Protein AF-A0A8G2M601-F1 (afdb_monomer_lite)

Radius of gyration: 22.19 Å; chains: 1; bounding box: 51×35×66 Å

Foldseek 3Di:
DDDDCPVVCVVCPVVRLVVLCVVVVNPNVNSVVVVVVVVVVVVVVVVVVVVVLVVLLVVVQVVCVVPPPDPDPLLPPCPHPLNDFQWDDDPNDTDGLSVVSVVQLVVQVVVPPDPDDDPVSSSVSGDSVNSVSCPPVSNVDDD

Secondary structure (DSSP, 8-state):
-----HHHHHHH-HHHHHHHHHHTTT-HHHHHHHHHHHHHHHHHHHHHHHHHHHHHHHHHHHHHHHH---SS-TTT-TTSTTTS--EEEETTEEEETTHHHHHHHHHHHHHS--SS--HHHHHHTS-HHHHHHTTSTTTT---

pLDDT: mean 92.72, std 8.37, range [46.31, 98.25]

Structure (mmCIF, N/CA/C/O backbone):
data_AF-A0A8G2M601-F1
#
_entry.id   AF-A0A8G2M601-F1
#
loop_
_atom_site.group_PDB
_atom_site.id
_atom_site.type_symbol
_atom_site.label_atom_id
_atom_site.label_alt_id
_atom_site.label_comp_id
_atom_site.label_asym_id
_atom_site.label_entity_id
_atom_site.label_seq_id
_atom_site.pdbx_PDB_ins_code
_atom_site.Cartn_x
_atom_site.Cartn_y
_atom_site.Cartn_z
_atom_site.occupancy
_atom_site.B_iso_or_equiv
_atom_site.auth_seq_id
_atom_site.auth_comp_id
_atom_site.auth_asym_id
_atom_site.auth_atom_id
_atom_site.pdbx_PDB_model_num
ATOM 1 N N . MET A 1 1 ? -19.564 -2.675 37.315 1.00 46.31 1 MET A N 1
ATOM 2 C CA . MET A 1 1 ? -18.821 -1.418 37.548 1.00 46.31 1 MET A CA 1
ATOM 3 C C . MET A 1 1 ? -18.510 -0.854 36.176 1.00 46.31 1 MET A C 1
ATOM 5 O O . MET A 1 1 ? -17.813 -1.536 35.442 1.00 46.31 1 MET A O 1
ATOM 9 N N . SER A 1 2 ? -19.085 0.294 35.805 1.00 59.34 2 SER A N 1
ATOM 10 C CA . SER A 1 2 ? -18.780 0.954 34.523 1.00 59.34 2 SER A CA 1
ATOM 11 C C . SER A 1 2 ? -17.298 1.317 34.508 1.00 59.34 2 SER A C 1
ATOM 13 O O . SER A 1 2 ? -16.829 1.968 35.444 1.00 59.34 2 SER A O 1
ATOM 15 N N . ALA A 1 3 ? -16.562 0.881 33.488 1.00 69.69 3 ALA A N 1
ATOM 16 C CA . ALA A 1 3 ? -15.175 1.293 33.294 1.00 69.69 3 ALA A CA 1
ATOM 17 C C . ALA A 1 3 ? -15.110 2.814 33.056 1.00 69.69 3 ALA A C 1
ATOM 19 O O . ALA A 1 3 ? -16.019 3.385 32.452 1.00 69.69 3 ALA A O 1
ATOM 20 N N . ASP A 1 4 ? -14.054 3.483 33.529 1.00 82.75 4 ASP A N 1
ATOM 21 C CA . ASP A 1 4 ? -13.811 4.885 33.167 1.00 82.75 4 ASP A CA 1
ATOM 22 C C . ASP A 1 4 ? -13.320 4.938 31.711 1.00 82.75 4 ASP A C 1
ATOM 24 O O . ASP A 1 4 ? -12.191 4.551 31.410 1.00 82.75 4 ASP A O 1
ATOM 28 N N . LEU A 1 5 ? -14.186 5.383 30.796 1.00 88.06 5 LEU A N 1
ATOM 29 C CA . LEU A 1 5 ? -13.921 5.439 29.353 1.00 88.06 5 LEU A CA 1
ATOM 30 C C . LEU A 1 5 ? -13.407 6.809 28.878 1.00 88.06 5 LEU A C 1
ATOM 32 O O . LEU A 1 5 ? -13.331 7.060 27.676 1.00 88.06 5 LEU A O 1
ATOM 36 N N . LYS A 1 6 ? -12.997 7.708 29.787 1.00 86.56 6 LYS A N 1
ATOM 37 C CA . LYS A 1 6 ? -12.453 9.033 29.414 1.00 86.56 6 LYS A CA 1
ATOM 38 C C . LYS A 1 6 ? -11.235 8.964 28.492 1.00 86.56 6 LYS A C 1
ATOM 40 O O . LYS A 1 6 ? -11.025 9.869 27.688 1.00 86.56 6 LYS A O 1
ATOM 45 N N . TRP A 1 7 ? -10.444 7.896 28.584 1.00 93.75 7 TRP A N 1
ATOM 46 C CA . TRP A 1 7 ? -9.268 7.689 27.738 1.00 93.75 7 TRP A CA 1
ATOM 47 C C . TRP A 1 7 ? -9.624 7.495 26.254 1.00 93.75 7 TRP A C 1
ATOM 49 O O . TRP A 1 7 ? -8.815 7.833 25.390 1.00 93.75 7 TRP A O 1
ATOM 59 N N . VAL A 1 8 ? -10.834 7.006 25.948 1.00 94.88 8 VAL A N 1
ATOM 60 C CA . VAL A 1 8 ? -11.265 6.672 24.581 1.00 94.88 8 VAL A CA 1
ATOM 61 C C . VAL A 1 8 ? -11.273 7.912 23.691 1.00 94.88 8 VAL A C 1
ATOM 63 O O . VAL A 1 8 ? -10.786 7.860 22.566 1.00 94.88 8 VAL A O 1
ATOM 66 N N . ALA A 1 9 ? -11.738 9.056 24.201 1.00 93.00 9 ALA A N 1
ATOM 67 C CA . ALA A 1 9 ? -11.744 10.314 23.452 1.00 93.00 9 ALA A CA 1
ATOM 68 C C . ALA A 1 9 ? -10.324 10.813 23.125 1.00 93.00 9 ALA A C 1
ATOM 70 O O . ALA A 1 9 ? -10.096 11.365 22.049 1.00 93.00 9 ALA A O 1
ATOM 71 N N . SER A 1 10 ? -9.364 10.594 24.028 1.00 94.25 10 SER A N 1
ATOM 72 C CA . SER A 1 10 ? -7.954 10.932 23.799 1.00 94.25 10 SER A CA 1
ATOM 73 C C . SER A 1 10 ? -7.303 9.998 22.780 1.00 94.25 10 SER A C 1
ATOM 75 O O . SER A 1 10 ? -6.492 10.445 21.975 1.00 94.25 10 SER A O 1
ATOM 77 N N . TRP A 1 11 ? -7.671 8.715 22.789 1.00 95.69 11 TRP A N 1
ATOM 78 C CA . TRP A 1 11 ? -7.147 7.724 21.851 1.00 95.69 11 TRP A CA 1
ATOM 79 C C . TRP A 1 11 ? -7.748 7.859 20.446 1.00 95.69 11 TRP A C 1
ATOM 81 O O . TRP A 1 11 ? -7.014 7.837 19.460 1.00 95.69 11 TRP A O 1
ATOM 91 N N . LEU A 1 12 ? -9.068 8.046 20.338 1.00 94.88 12 LEU A N 1
ATOM 92 C CA . LEU A 1 12 ? -9.770 8.116 19.054 1.00 94.88 12 LEU A CA 1
ATOM 93 C C . LEU A 1 12 ? -9.825 9.502 18.430 1.00 94.88 12 LEU A C 1
ATOM 95 O O . LEU A 1 12 ? -10.184 9.608 17.260 1.00 94.88 12 LEU A O 1
ATOM 99 N N . SER A 1 13 ? -9.472 10.547 19.171 1.00 95.94 13 SER A N 1
ATOM 100 C CA . SER A 1 13 ? -9.917 11.931 18.978 1.00 95.94 13 SER A CA 1
ATOM 101 C C . SER A 1 13 ? -11.387 12.164 19.376 1.00 95.94 13 SER A C 1
ATOM 103 O O . SER A 1 13 ? -12.246 11.309 19.122 1.00 95.94 13 SER A O 1
ATOM 105 N N . PRO A 1 14 ? -11.715 13.355 19.919 1.00 95.62 14 PRO A N 1
ATOM 106 C CA . PRO A 1 14 ? -13.084 13.694 20.304 1.00 95.62 14 PRO A CA 1
ATOM 107 C C . PRO A 1 14 ? -14.085 13.595 19.149 1.00 95.62 14 PRO A C 1
ATOM 109 O O . PRO A 1 14 ? -15.184 13.091 19.339 1.00 95.62 14 PRO A O 1
ATOM 112 N N . ALA A 1 15 ? -13.698 14.019 17.941 1.00 96.69 15 ALA A N 1
ATOM 113 C CA . ALA A 1 15 ? -14.591 14.024 16.783 1.00 96.69 15 ALA A CA 1
ATOM 114 C C . ALA A 1 15 ? -15.010 12.608 16.356 1.00 96.69 15 ALA A C 1
ATOM 116 O O . ALA A 1 15 ? -16.182 12.373 16.075 1.00 96.69 15 ALA A O 1
ATOM 117 N N . ARG A 1 16 ? -14.072 11.648 16.337 1.00 95.88 16 ARG A N 1
ATOM 118 C CA . ARG A 1 16 ? -14.410 10.249 16.026 1.00 95.88 16 ARG A CA 1
ATOM 119 C C . ARG A 1 16 ? -15.227 9.623 17.145 1.00 95.88 16 ARG A C 1
ATOM 121 O O . ARG A 1 16 ? -16.179 8.915 16.849 1.00 95.88 16 ARG A O 1
ATOM 128 N N . TRP A 1 17 ? -14.877 9.887 18.405 1.00 96.94 17 TRP A N 1
ATOM 129 C CA . TRP A 1 17 ? -15.613 9.343 19.544 1.00 96.94 17 TRP A CA 1
ATOM 130 C C . TRP A 1 17 ? -17.065 9.832 19.594 1.00 96.94 17 TRP A C 1
ATOM 132 O O . TRP A 1 17 ? -17.973 9.026 19.788 1.00 96.94 17 TRP A O 1
ATOM 142 N N . GLN A 1 18 ? -17.291 11.123 19.333 1.00 97.19 18 GLN A N 1
ATOM 143 C CA . GLN A 1 18 ? -18.629 11.711 19.319 1.00 97.19 18 GLN A CA 1
ATOM 144 C C . GLN A 1 18 ? -19.545 11.038 18.289 1.00 97.19 18 GLN A C 1
ATOM 146 O O . GLN A 1 18 ? -20.690 10.756 18.610 1.00 97.19 18 GLN A O 1
ATOM 151 N N . ALA A 1 19 ? -19.034 10.680 17.106 1.00 97.56 19 ALA A N 1
ATOM 152 C CA . ALA A 1 19 ? -19.831 9.984 16.093 1.00 97.56 19 ALA A CA 1
ATOM 153 C C . ALA A 1 19 ? -20.379 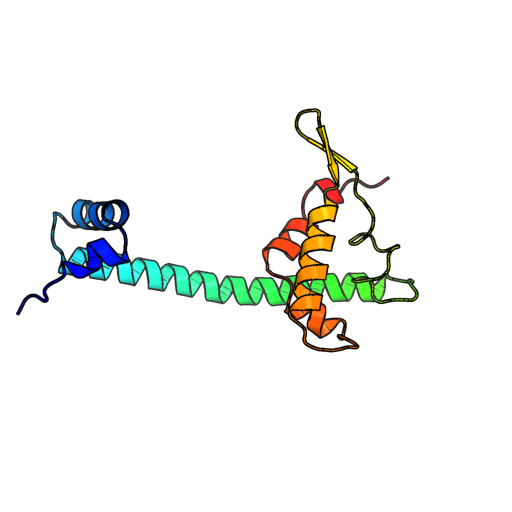8.626 16.580 1.00 97.56 19 ALA A C 1
ATOM 155 O O . ALA A 1 19 ? -21.509 8.266 16.254 1.00 97.56 19 ALA A O 1
ATOM 156 N N . TYR A 1 20 ? -19.607 7.880 17.381 1.00 97.69 20 TYR A N 1
ATOM 157 C CA . TYR A 1 20 ? -20.073 6.620 17.972 1.00 97.69 20 TYR A CA 1
ATOM 158 C C . TYR A 1 20 ? -21.048 6.854 19.129 1.00 97.69 20 TYR A C 1
ATOM 160 O O . TYR A 1 20 ? -22.043 6.136 19.225 1.00 97.69 20 TYR A O 1
ATOM 168 N N . LEU A 1 21 ? -20.796 7.869 19.967 1.00 97.44 21 LEU A N 1
ATOM 169 C CA . LEU A 1 21 ? -21.719 8.274 21.032 1.00 97.44 21 LEU A CA 1
ATOM 170 C C . LEU A 1 21 ? -23.081 8.681 20.474 1.00 97.44 21 LEU A C 1
ATOM 172 O O . LEU A 1 21 ? -24.094 8.212 20.983 1.00 97.44 21 LEU A O 1
ATOM 176 N N . ASP A 1 22 ? -23.106 9.506 19.428 1.00 98.06 22 ASP A N 1
ATOM 177 C CA . ASP A 1 22 ? -24.339 9.980 18.796 1.00 98.06 22 ASP A CA 1
ATOM 178 C C . ASP A 1 22 ? -25.163 8.810 18.245 1.00 98.06 22 ASP A C 1
ATOM 180 O O . ASP A 1 22 ? -26.377 8.773 18.417 1.00 98.06 22 ASP A O 1
ATOM 184 N N . TYR A 1 23 ? -24.507 7.814 17.637 1.00 97.88 23 TYR A N 1
ATOM 185 C CA . TYR A 1 23 ? -25.179 6.616 17.122 1.00 97.88 23 TYR A CA 1
ATOM 186 C C . TYR A 1 23 ? -25.718 5.698 18.231 1.00 97.88 23 TYR A C 1
ATOM 188 O O . TYR A 1 23 ? -26.646 4.924 18.012 1.00 97.88 23 TYR A O 1
ATOM 196 N N . CYS A 1 24 ? -25.119 5.755 19.420 1.00 97.62 24 CYS A N 1
ATOM 197 C CA . CYS A 1 24 ? -25.448 4.902 20.559 1.00 97.62 24 CYS A CA 1
ATOM 198 C C . CYS A 1 24 ? -26.186 5.658 21.678 1.00 97.62 24 CYS A C 1
ATOM 200 O O . CYS A 1 24 ? -26.157 5.201 22.822 1.00 97.62 24 CYS A O 1
ATOM 202 N N . ASP A 1 25 ? -26.805 6.808 21.389 1.00 97.12 25 ASP A N 1
ATOM 203 C CA . ASP A 1 25 ? -27.548 7.641 22.351 1.00 97.12 25 ASP A CA 1
ATOM 204 C C . ASP A 1 25 ? -26.741 7.994 23.621 1.00 97.12 25 ASP A C 1
ATOM 206 O O . ASP A 1 25 ? -27.251 8.024 24.742 1.00 97.12 25 ASP A O 1
ATOM 210 N N . GLY A 1 26 ? -25.434 8.214 23.468 1.00 94.69 26 GLY A N 1
ATOM 211 C CA . GLY A 1 26 ? -24.513 8.527 24.563 1.00 94.69 26 GLY A CA 1
ATOM 212 C C . GLY A 1 26 ? -24.105 7.327 25.430 1.00 94.69 26 GLY A C 1
ATOM 213 O O . GLY A 1 26 ? -23.339 7.497 26.384 1.00 94.69 26 GLY A O 1
ATOM 214 N N . HIS A 1 27 ? -24.555 6.106 25.117 1.00 95.62 27 HIS A N 1
ATOM 215 C CA . HIS A 1 27 ? -24.149 4.898 25.836 1.00 95.62 27 HIS A CA 1
ATOM 216 C C . HIS A 1 27 ? -22.690 4.536 25.536 1.00 95.62 27 HIS A C 1
ATOM 218 O O . HIS A 1 27 ? -22.381 3.897 24.529 1.00 95.62 27 HIS A O 1
ATOM 224 N N . GLN A 1 28 ? -21.787 4.907 26.447 1.00 94.62 28 GLN A N 1
ATOM 225 C CA . GLN A 1 28 ? -20.340 4.778 26.252 1.00 94.62 28 GLN A CA 1
ATOM 226 C C . GLN A 1 28 ? -19.881 3.337 25.970 1.00 94.62 28 GLN A C 1
ATOM 228 O O . GLN A 1 28 ? -19.136 3.117 25.023 1.00 94.62 28 GLN A O 1
ATOM 233 N N . GLU A 1 29 ? -20.356 2.341 26.726 1.00 94.88 29 GLU A N 1
ATOM 234 C CA . GLU A 1 29 ? -19.959 0.936 26.513 1.00 94.88 29 GLU A CA 1
ATOM 235 C C . GLU A 1 29 ? -20.403 0.411 25.138 1.00 94.88 29 GLU A C 1
ATOM 237 O O . GLU A 1 29 ? -19.623 -0.228 24.437 1.00 94.88 29 GLU A O 1
ATOM 242 N N . ARG A 1 30 ? -21.626 0.748 24.700 1.00 96.56 30 ARG A N 1
ATOM 243 C CA . ARG A 1 30 ? -22.122 0.388 23.358 1.00 96.56 30 ARG A CA 1
ATOM 244 C C . ARG A 1 30 ? -21.345 1.095 22.252 1.00 96.56 30 ARG A C 1
ATOM 246 O O . ARG A 1 30 ? -21.063 0.491 21.226 1.00 96.56 30 ARG A O 1
ATOM 253 N N . SER A 1 31 ? -20.978 2.351 22.484 1.00 96.88 31 SER A N 1
ATOM 254 C CA . SER A 1 31 ? -20.203 3.156 21.537 1.00 96.88 31 SER A CA 1
ATOM 255 C C . SER A 1 31 ? -18.808 2.568 21.323 1.00 96.88 31 SER A C 1
ATOM 257 O O . SER A 1 31 ? -18.344 2.481 20.188 1.00 96.88 31 SER A O 1
ATOM 259 N N . LEU A 1 32 ? -18.152 2.123 22.402 1.00 96.44 32 LEU A N 1
ATOM 260 C CA . LEU A 1 32 ? -16.861 1.442 22.315 1.00 96.44 32 LEU A CA 1
ATOM 261 C C . LEU A 1 32 ? -16.998 0.090 21.605 1.00 96.44 32 LEU A C 1
ATOM 263 O O . LEU A 1 32 ? -16.233 -0.176 20.684 1.00 96.44 32 LEU A O 1
ATOM 267 N N . ALA A 1 33 ? -18.008 -0.710 21.958 1.00 97.00 33 ALA A N 1
ATOM 268 C CA . ALA A 1 33 ? -18.265 -1.990 21.298 1.00 97.00 33 ALA A CA 1
ATOM 269 C C . ALA A 1 33 ? -18.537 -1.829 19.789 1.00 97.00 33 ALA A C 1
ATOM 271 O O . ALA A 1 33 ? -18.068 -2.630 18.986 1.00 97.00 33 ALA A O 1
ATOM 272 N N . LEU A 1 34 ? -19.253 -0.776 19.379 1.00 97.88 34 LEU A N 1
ATOM 273 C CA . LEU A 1 34 ? -19.483 -0.470 17.965 1.00 97.88 34 LEU A CA 1
ATOM 274 C C . LEU A 1 34 ? -18.190 -0.066 17.245 1.00 97.88 34 LEU A C 1
ATOM 276 O O . LEU A 1 34 ? -17.973 -0.455 16.097 1.00 97.88 34 LEU A O 1
ATOM 280 N N . TYR A 1 35 ? -17.327 0.706 17.907 1.00 97.31 35 TYR A N 1
ATOM 281 C CA . TYR A 1 35 ? -16.017 1.044 17.361 1.00 97.31 35 TYR A CA 1
ATOM 282 C C . TYR A 1 35 ? -15.134 -0.201 17.180 1.00 97.31 35 TYR A C 1
ATOM 284 O O . TYR A 1 35 ? -14.533 -0.362 16.118 1.00 97.31 35 TYR A O 1
ATOM 292 N N . GLU A 1 36 ? -15.082 -1.083 18.181 1.00 97.38 36 GLU A N 1
ATOM 293 C CA . GLU A 1 36 ? -14.345 -2.351 18.109 1.00 97.38 36 GLU A CA 1
ATOM 294 C C . GLU A 1 36 ? -14.891 -3.244 16.994 1.00 97.38 36 GLU A C 1
ATOM 296 O O . GLU A 1 36 ? -14.127 -3.705 16.152 1.00 97.38 36 GLU A O 1
ATOM 301 N N . TRP A 1 37 ? -16.214 -3.371 16.880 1.00 98.12 37 TRP A N 1
ATOM 302 C CA . TRP A 1 37 ? -16.838 -4.099 15.776 1.00 98.12 37 TRP A CA 1
ATOM 303 C C . TRP A 1 37 ? -16.466 -3.521 14.398 1.00 98.12 37 TRP A C 1
ATOM 305 O O . TRP A 1 37 ? -16.198 -4.263 13.452 1.00 98.12 37 TRP A O 1
ATOM 315 N N . ASN A 1 38 ? -16.402 -2.192 14.268 1.00 97.31 38 ASN A N 1
ATOM 316 C CA . ASN A 1 38 ? -15.954 -1.554 13.030 1.00 97.31 38 ASN A CA 1
ATOM 317 C C . ASN A 1 38 ? -14.469 -1.845 12.730 1.00 97.31 38 ASN A C 1
ATOM 319 O O . ASN A 1 38 ? -14.100 -1.984 11.563 1.00 97.31 38 ASN A O 1
ATOM 323 N N . LEU A 1 39 ? -13.614 -1.950 13.755 1.00 96.69 39 LEU A N 1
ATOM 324 C CA . LEU A 1 39 ? -12.232 -2.403 13.576 1.00 96.69 39 LEU A CA 1
ATOM 325 C C . LEU A 1 39 ? -12.162 -3.866 13.139 1.00 96.69 39 LEU A C 1
ATOM 327 O O . LEU A 1 39 ? -11.383 -4.168 12.239 1.00 96.69 39 LEU A O 1
ATOM 331 N N . ASP A 1 40 ? -12.977 -4.745 13.719 1.00 98.25 40 ASP A N 1
ATOM 332 C CA . ASP A 1 40 ? -13.024 -6.161 13.346 1.00 98.25 40 ASP A CA 1
ATOM 333 C C . ASP A 1 40 ? -13.428 -6.331 11.879 1.00 98.25 40 ASP A C 1
ATOM 335 O O . ASP A 1 40 ? -12.779 -7.062 11.127 1.00 98.25 40 ASP A O 1
ATOM 339 N N . LEU A 1 41 ? -14.448 -5.589 11.433 1.00 97.75 41 LEU A N 1
ATOM 340 C CA . LEU A 1 41 ? -14.854 -5.563 10.029 1.00 97.75 41 LEU A CA 1
ATOM 341 C C . LEU A 1 41 ? -13.722 -5.057 9.124 1.00 97.75 41 LEU A C 1
ATOM 343 O O . LEU A 1 41 ? -13.433 -5.667 8.093 1.00 97.75 41 LEU A O 1
ATOM 347 N N . ALA A 1 42 ? -13.061 -3.959 9.503 1.00 97.25 42 ALA A N 1
ATOM 348 C CA . ALA A 1 42 ? -11.925 -3.437 8.749 1.00 97.25 42 ALA A CA 1
ATOM 349 C C . ALA A 1 42 ? -10.768 -4.450 8.686 1.00 97.25 42 ALA A C 1
ATOM 351 O O . ALA A 1 42 ? -10.155 -4.615 7.632 1.00 97.25 42 ALA A O 1
ATOM 352 N N . GLY A 1 43 ? -10.501 -5.162 9.784 1.00 98.12 43 GLY A N 1
ATOM 353 C CA . GLY A 1 43 ? -9.502 -6.224 9.865 1.00 98.12 43 GLY A CA 1
ATOM 354 C C . GLY A 1 43 ? -9.821 -7.401 8.943 1.00 98.12 43 GLY A C 1
ATOM 355 O O . GLY A 1 43 ? -8.946 -7.843 8.200 1.00 98.12 43 GLY A O 1
ATOM 356 N N . ALA A 1 44 ? -11.077 -7.855 8.922 1.00 97.81 44 ALA A N 1
ATOM 357 C CA . ALA A 1 44 ? -11.531 -8.918 8.026 1.00 97.81 44 ALA A CA 1
ATOM 358 C C . ALA A 1 44 ? -11.362 -8.536 6.545 1.00 97.81 44 ALA A C 1
ATOM 360 O O . ALA A 1 44 ? -10.884 -9.336 5.748 1.00 97.81 44 ALA A O 1
ATOM 361 N N . VAL A 1 45 ? -11.670 -7.290 6.174 1.00 96.94 45 VAL A N 1
ATOM 362 C CA . VAL A 1 45 ? -11.450 -6.813 4.799 1.00 96.94 45 VAL A CA 1
ATOM 363 C C . VAL A 1 45 ? -9.957 -6.727 4.467 1.00 96.94 45 VAL A C 1
ATOM 365 O O . VAL A 1 45 ? -9.544 -7.136 3.383 1.00 96.94 45 VAL A O 1
ATOM 368 N N . LEU A 1 46 ? -9.127 -6.216 5.384 1.00 96.44 46 LEU A N 1
ATOM 369 C CA . LEU A 1 46 ? -7.678 -6.111 5.169 1.00 96.44 46 LEU A CA 1
ATOM 370 C C . LEU A 1 46 ? 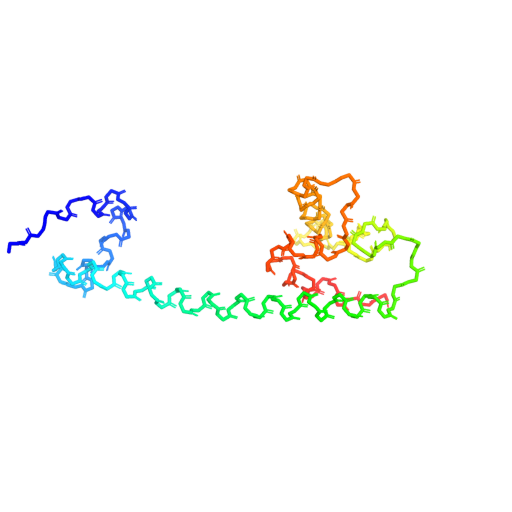-7.008 -7.478 4.989 1.00 96.44 46 LEU A C 1
ATOM 372 O O . LEU A 1 46 ? -6.059 -7.581 4.211 1.00 96.44 46 LEU A O 1
ATOM 376 N N . HIS A 1 47 ? -7.516 -8.518 5.654 1.00 97.38 47 HIS A N 1
ATOM 377 C CA . HIS A 1 47 ? -7.072 -9.895 5.454 1.00 97.38 47 HIS A CA 1
ATOM 378 C C . HIS A 1 47 ? -7.208 -10.326 3.984 1.00 97.38 47 HIS A C 1
ATOM 380 O O . HIS A 1 47 ? -6.241 -10.776 3.368 1.00 97.38 47 HIS A O 1
ATOM 386 N N . ASP A 1 48 ? -8.379 -10.121 3.385 1.00 96.81 48 ASP A N 1
ATOM 387 C CA . ASP A 1 48 ? -8.620 -10.528 1.999 1.00 96.81 48 ASP A CA 1
ATOM 388 C C . ASP A 1 48 ? -7.876 -9.633 0.999 1.00 96.81 48 ASP A C 1
ATOM 390 O O . ASP A 1 48 ? -7.339 -10.119 -0.001 1.00 96.81 48 ASP A O 1
ATOM 394 N N . VAL A 1 49 ? -7.758 -8.333 1.292 1.00 95.25 49 VAL A N 1
ATOM 395 C CA . VAL A 1 49 ? -6.938 -7.405 0.496 1.00 95.25 49 VAL A CA 1
ATOM 396 C C . VAL A 1 49 ? -5.476 -7.857 0.453 1.00 95.25 49 VAL A C 1
ATOM 398 O O . VAL A 1 49 ? -4.867 -7.804 -0.616 1.00 95.25 49 VAL A O 1
ATOM 401 N N . ALA A 1 50 ? -4.923 -8.367 1.559 1.00 95.56 50 ALA A N 1
ATOM 402 C CA . ALA A 1 50 ? -3.557 -8.887 1.585 1.00 95.56 50 ALA A CA 1
ATOM 403 C C . ALA A 1 50 ? -3.373 -10.085 0.631 1.00 95.56 50 ALA A C 1
ATOM 405 O O . ALA A 1 50 ? -2.361 -10.176 -0.066 1.00 95.56 50 ALA A O 1
ATOM 406 N N . HIS A 1 51 ? -4.363 -10.978 0.526 1.00 97.00 51 HIS A N 1
ATOM 407 C CA . HIS A 1 51 ? -4.326 -12.073 -0.449 1.00 97.00 51 HIS A CA 1
ATOM 408 C C . HIS A 1 51 ? -4.386 -11.573 -1.896 1.00 97.00 51 HIS A C 1
ATOM 410 O O . HIS A 1 51 ? -3.617 -12.038 -2.742 1.00 97.00 51 HIS A O 1
ATOM 416 N N . VAL A 1 52 ? -5.261 -10.604 -2.180 1.00 96.06 52 VAL A N 1
ATOM 417 C CA . VAL A 1 52 ? -5.366 -9.983 -3.509 1.00 96.06 52 VAL A CA 1
ATOM 418 C C . VAL A 1 52 ? -4.054 -9.301 -3.901 1.00 96.06 52 VAL A C 1
ATOM 420 O O . VAL A 1 52 ? -3.602 -9.453 -5.035 1.00 96.06 52 VAL A O 1
ATOM 423 N N . GLU A 1 53 ? -3.399 -8.605 -2.971 1.00 96.56 53 GLU A N 1
ATOM 424 C CA . GLU A 1 53 ? -2.090 -7.986 -3.198 1.00 96.56 53 GLU A CA 1
ATOM 425 C C . GLU A 1 53 ? -1.033 -9.015 -3.622 1.00 96.56 53 GLU A C 1
ATOM 427 O O . GLU A 1 53 ? -0.337 -8.813 -4.623 1.00 96.56 53 GLU A O 1
ATOM 432 N N . VAL A 1 54 ? -0.946 -10.147 -2.914 1.00 96.56 54 VAL A N 1
ATOM 433 C CA . VAL A 1 54 ? -0.016 -11.236 -3.253 1.00 96.56 54 VAL A CA 1
ATOM 434 C C . VAL A 1 54 ? -0.333 -11.842 -4.624 1.00 96.56 54 VAL A C 1
ATOM 436 O O . VAL A 1 54 ? 0.584 -12.147 -5.389 1.00 96.56 54 VAL A O 1
ATOM 439 N N . ALA A 1 55 ? -1.610 -12.003 -4.966 1.00 96.75 55 ALA A N 1
ATOM 440 C CA . ALA A 1 55 ? -2.007 -12.524 -6.270 1.00 96.75 55 ALA A CA 1
ATOM 441 C C . ALA A 1 55 ? -1.610 -11.567 -7.407 1.00 96.75 55 ALA A C 1
ATOM 443 O O . ALA A 1 55 ? -0.976 -11.989 -8.376 1.00 96.75 55 ALA A O 1
ATOM 444 N N . ILE A 1 56 ? -1.921 -10.273 -7.271 1.00 95.75 56 ILE A N 1
ATOM 445 C CA . ILE A 1 56 ? -1.650 -9.266 -8.305 1.00 95.75 56 ILE A CA 1
ATOM 446 C C . ILE A 1 56 ? -0.145 -9.075 -8.512 1.00 95.75 56 ILE A C 1
ATOM 448 O O . ILE A 1 56 ? 0.309 -9.084 -9.658 1.00 95.75 56 ILE A O 1
ATOM 452 N N . ARG A 1 57 ? 0.652 -8.949 -7.440 1.00 96.12 57 ARG A N 1
ATOM 453 C CA . ARG A 1 57 ? 2.110 -8.774 -7.581 1.00 96.12 57 ARG A CA 1
ATOM 454 C C . ARG A 1 57 ? 2.757 -9.951 -8.316 1.00 96.12 57 ARG A C 1
ATOM 456 O O . ARG A 1 57 ? 3.621 -9.750 -9.167 1.00 96.12 57 ARG A O 1
ATOM 463 N N . ASN A 1 58 ? 2.297 -11.172 -8.035 1.00 96.00 58 ASN A N 1
ATOM 464 C CA . ASN A 1 58 ? 2.806 -12.379 -8.679 1.00 96.00 58 ASN A CA 1
ATOM 465 C C . ASN A 1 58 ? 2.364 -12.459 -10.144 1.00 96.00 58 ASN A C 1
ATOM 467 O O . ASN A 1 58 ? 3.176 -12.816 -10.993 1.00 96.00 58 ASN A O 1
ATOM 471 N N . ALA A 1 59 ? 1.121 -12.080 -10.454 1.00 96.12 59 ALA A N 1
ATOM 472 C CA . ALA A 1 59 ? 0.630 -12.021 -11.829 1.00 96.12 59 ALA A CA 1
ATOM 473 C C . ALA A 1 59 ? 1.441 -11.027 -12.678 1.00 96.12 59 ALA A C 1
ATOM 475 O O . ALA A 1 59 ? 1.903 -11.380 -13.762 1.00 96.12 59 ALA A O 1
ATOM 476 N N . PHE A 1 60 ? 1.696 -9.818 -12.162 1.00 95.31 60 PHE A N 1
ATOM 477 C CA . PHE A 1 60 ? 2.571 -8.854 -12.834 1.00 95.31 60 PHE A CA 1
ATOM 478 C C . PHE A 1 60 ? 3.974 -9.415 -13.040 1.00 95.31 60 PHE A C 1
ATOM 480 O O . PHE A 1 60 ? 4.490 -9.366 -14.155 1.00 95.31 60 PHE A O 1
ATOM 487 N N . ASN A 1 61 ? 4.583 -9.975 -11.991 1.00 96.25 61 ASN A N 1
ATOM 488 C CA . ASN A 1 61 ? 5.934 -10.514 -12.093 1.00 96.25 61 ASN A CA 1
ATOM 489 C C . ASN A 1 61 ? 6.039 -11.618 -13.152 1.00 96.25 61 ASN A C 1
ATOM 491 O O . ASN A 1 61 ? 6.977 -11.611 -13.941 1.00 96.25 61 ASN A O 1
ATOM 495 N N . GLN A 1 62 ? 5.063 -12.529 -13.217 1.00 96.38 62 GLN A N 1
ATOM 496 C CA . GLN A 1 62 ? 5.028 -13.583 -14.233 1.00 96.38 62 GLN A CA 1
ATOM 497 C C . GLN A 1 62 ? 4.989 -13.010 -15.652 1.00 96.38 62 GLN A C 1
ATOM 499 O O . GLN A 1 62 ? 5.758 -13.445 -16.507 1.00 96.38 62 GLN A O 1
ATOM 504 N N . VAL A 1 63 ? 4.136 -12.010 -15.901 1.00 95.50 63 VAL A N 1
ATOM 505 C CA . VAL A 1 63 ? 4.033 -11.373 -17.221 1.00 95.50 63 VAL A CA 1
ATOM 506 C C . VAL A 1 63 ? 5.327 -10.652 -17.586 1.00 95.50 63 VAL A C 1
ATOM 508 O O . VAL A 1 63 ? 5.803 -10.816 -18.709 1.00 95.50 63 VAL A O 1
ATOM 511 N N . PHE A 1 64 ? 5.923 -9.900 -16.656 1.00 95.50 64 PHE A N 1
ATOM 512 C CA . PHE A 1 64 ? 7.195 -9.226 -16.906 1.00 95.50 64 PHE A CA 1
ATOM 513 C C . PHE A 1 64 ? 8.322 -10.227 -17.153 1.00 95.50 64 PHE A C 1
ATOM 515 O O . PHE A 1 64 ? 9.018 -10.086 -18.145 1.00 95.50 64 PHE A O 1
ATOM 522 N N . ILE A 1 65 ? 8.478 -11.269 -16.334 1.00 94.81 65 ILE A N 1
ATOM 523 C CA . ILE A 1 65 ? 9.507 -12.300 -16.554 1.00 94.81 65 ILE A CA 1
ATOM 524 C C . ILE A 1 65 ? 9.343 -12.967 -17.926 1.00 94.81 65 ILE A C 1
ATOM 526 O O . ILE A 1 65 ? 10.338 -13.231 -18.591 1.00 94.81 65 ILE A O 1
ATOM 530 N N . ALA A 1 66 ? 8.107 -13.216 -18.366 1.00 96.19 66 ALA A N 1
ATOM 531 C CA . ALA A 1 66 ? 7.845 -13.867 -19.646 1.00 96.19 66 ALA A CA 1
ATOM 532 C C . ALA A 1 66 ? 8.169 -12.998 -20.877 1.00 96.19 66 ALA A C 1
ATOM 534 O O . ALA A 1 66 ? 8.412 -13.554 -21.944 1.00 96.19 66 ALA A O 1
ATOM 535 N N . HIS A 1 67 ? 8.159 -11.666 -20.751 1.00 94.75 67 HIS A N 1
ATOM 536 C CA . HIS A 1 67 ? 8.296 -10.743 -21.892 1.00 94.75 67 HIS A CA 1
ATOM 537 C C . HIS A 1 67 ? 9.472 -9.762 -21.770 1.00 94.75 67 HIS A C 1
ATOM 539 O O . HIS A 1 67 ? 9.712 -8.975 -22.682 1.00 94.75 67 HIS A O 1
ATOM 545 N N . TRP A 1 68 ? 10.178 -9.747 -20.640 1.00 94.88 68 TRP A N 1
ATOM 546 C CA . TRP A 1 68 ? 11.290 -8.837 -20.404 1.00 94.88 68 TRP A CA 1
ATOM 547 C C . TRP A 1 68 ? 12.597 -9.431 -20.921 1.00 94.88 68 TRP A C 1
ATOM 549 O O . TRP A 1 68 ? 13.071 -10.445 -20.420 1.00 94.88 68 TRP A O 1
ATOM 559 N N . GLU A 1 69 ? 13.207 -8.748 -21.886 1.00 92.94 69 GLU A N 1
ATOM 560 C CA . GLU A 1 69 ? 14.469 -9.160 -22.520 1.00 92.94 69 GLU A CA 1
ATOM 561 C C . GLU A 1 69 ? 15.670 -8.313 -22.056 1.00 92.94 69 GLU A C 1
ATOM 563 O O . GLU A 1 69 ? 16.764 -8.399 -22.615 1.00 92.94 69 GLU A O 1
ATOM 568 N N . GLY A 1 70 ? 15.476 -7.460 -21.044 1.00 88.69 70 GLY A N 1
ATOM 569 C CA . GLY A 1 70 ? 16.530 -6.599 -20.515 1.00 88.69 70 GLY A CA 1
ATOM 570 C C . GLY A 1 70 ? 17.631 -7.371 -19.788 1.00 88.69 70 GLY A C 1
ATOM 571 O O . GLY A 1 70 ? 17.450 -8.489 -19.308 1.00 88.69 70 GLY A O 1
ATOM 572 N N . THR A 1 71 ? 18.799 -6.738 -19.680 1.00 85.12 71 THR A N 1
ATOM 573 C CA . THR A 1 71 ? 19.986 -7.349 -19.051 1.00 85.12 71 THR A CA 1
ATOM 574 C C . THR A 1 71 ? 19.908 -7.395 -17.530 1.00 85.12 71 THR A C 1
ATOM 576 O O . THR A 1 71 ? 20.558 -8.228 -16.898 1.00 85.12 71 THR A O 1
ATOM 579 N N . GLN A 1 72 ? 19.123 -6.497 -16.934 1.00 90.88 72 GLN A N 1
ATOM 580 C CA . GLN A 1 72 ? 18.834 -6.487 -15.509 1.00 90.88 72 GLN A CA 1
ATOM 581 C C . GLN A 1 72 ? 17.371 -6.857 -15.270 1.00 90.88 72 GLN A C 1
ATOM 583 O O . GLN A 1 72 ? 16.546 -6.883 -16.184 1.00 90.88 72 GLN A O 1
ATOM 588 N N . SER A 1 73 ? 17.038 -7.116 -14.006 1.00 92.19 73 SER A N 1
ATOM 589 C CA . SER A 1 73 ? 15.647 -7.287 -13.597 1.00 92.19 73 SER A CA 1
ATOM 590 C C . SER A 1 73 ? 14.791 -6.104 -14.055 1.00 92.19 73 SER A C 1
ATOM 592 O O . SER A 1 73 ? 15.184 -4.946 -13.886 1.00 92.19 73 SER A O 1
ATOM 594 N N . TRP A 1 74 ? 13.586 -6.396 -14.550 1.00 95.19 74 TRP A N 1
ATOM 595 C CA . TRP A 1 74 ? 12.608 -5.404 -15.000 1.00 95.19 74 TRP A CA 1
ATOM 596 C C . TRP A 1 74 ? 12.264 -4.357 -13.927 1.00 95.19 74 TRP A C 1
ATOM 598 O O . TRP A 1 74 ? 11.772 -3.284 -14.254 1.00 95.19 74 TRP A O 1
ATOM 608 N N . MET A 1 75 ? 12.537 -4.623 -12.647 1.00 94.19 75 MET A N 1
ATOM 609 C CA . MET A 1 75 ? 12.340 -3.649 -11.571 1.00 94.19 75 MET A CA 1
ATOM 610 C C . MET A 1 75 ? 13.393 -2.545 -11.533 1.00 94.19 75 MET A C 1
ATOM 612 O O . MET A 1 75 ? 13.098 -1.465 -11.038 1.00 94.19 75 MET A O 1
ATOM 616 N N . VAL A 1 76 ? 14.620 -2.790 -11.992 1.00 90.94 76 VAL A N 1
ATOM 617 C CA . VAL A 1 76 ? 15.753 -1.858 -11.814 1.00 90.94 76 VAL A CA 1
ATOM 618 C C . VAL A 1 76 ? 16.434 -1.477 -13.120 1.00 90.94 76 VAL A C 1
ATOM 620 O O . VAL A 1 76 ? 17.165 -0.490 -13.149 1.00 90.94 76 VAL A O 1
ATOM 623 N N . ASP A 1 77 ? 16.174 -2.216 -14.198 1.00 93.56 77 ASP A N 1
ATOM 624 C CA . ASP A 1 77 ? 16.684 -1.877 -15.518 1.00 93.56 77 ASP A CA 1
ATOM 625 C C . ASP A 1 77 ? 16.123 -0.521 -15.964 1.00 93.56 77 ASP A C 1
ATOM 627 O O . ASP A 1 77 ? 14.906 -0.319 -16.014 1.00 93.56 77 ASP A O 1
ATOM 631 N N . ALA A 1 78 ? 17.008 0.414 -16.309 1.00 92.31 78 ALA A N 1
ATOM 632 C CA . ALA A 1 78 ? 16.622 1.761 -16.707 1.00 92.31 78 ALA A CA 1
ATOM 633 C C . ALA A 1 78 ? 15.694 1.770 -17.929 1.00 92.31 78 ALA A C 1
ATOM 635 O O . ALA A 1 78 ? 14.890 2.688 -18.061 1.00 92.31 78 ALA A O 1
ATOM 636 N N . SER A 1 79 ? 15.780 0.769 -18.810 1.00 92.75 79 SER A N 1
ATOM 637 C CA . SER A 1 79 ? 14.928 0.644 -20.000 1.00 92.75 79 SER A CA 1
ATOM 638 C C . SER A 1 79 ? 13.523 0.111 -19.699 1.00 92.75 79 SER A C 1
ATOM 640 O O . SER A 1 79 ? 12.649 0.157 -20.565 1.00 92.75 79 SER A O 1
ATOM 642 N N . SER A 1 80 ? 13.274 -0.359 -18.475 1.00 94.00 80 SER A N 1
ATOM 643 C CA . SER A 1 80 ? 11.997 -0.956 -18.094 1.00 94.00 80 SER A CA 1
ATOM 644 C C . SER A 1 80 ? 10.832 0.031 -18.139 1.00 94.00 80 SER A C 1
ATOM 646 O O . SER A 1 80 ? 10.985 1.166 -17.678 1.00 94.00 80 SER A O 1
ATOM 648 N N . PRO A 1 81 ? 9.628 -0.392 -18.576 1.00 91.94 81 PRO A N 1
ATOM 649 C CA . PRO A 1 81 ? 8.421 0.426 -18.536 1.00 91.94 81 PRO A CA 1
ATOM 650 C C . PRO A 1 81 ? 8.077 0.986 -17.154 1.00 91.94 81 PRO A C 1
ATOM 652 O O . PRO A 1 81 ? 7.368 1.985 -17.083 1.00 91.94 81 PRO A O 1
ATOM 655 N N . VAL A 1 82 ? 8.550 0.377 -16.058 1.00 93.75 82 VAL A N 1
ATOM 656 C CA . VAL A 1 82 ? 8.323 0.910 -14.700 1.00 93.75 82 VAL A CA 1
ATOM 657 C C . VAL A 1 82 ? 9.362 1.939 -14.264 1.00 93.75 82 VAL A C 1
ATOM 659 O O . VAL A 1 82 ? 9.085 2.737 -13.369 1.00 93.75 82 VAL A O 1
ATOM 662 N N . GLN A 1 83 ? 10.529 1.949 -14.911 1.00 94.88 83 GLN A N 1
ATOM 663 C CA . GLN A 1 83 ? 11.623 2.887 -14.662 1.00 94.88 83 GLN A CA 1
ATOM 664 C C . GLN A 1 83 ? 11.578 4.074 -15.629 1.00 94.88 83 GLN A C 1
ATOM 666 O O . GLN A 1 83 ? 11.785 5.217 -15.221 1.00 94.88 83 GLN A O 1
ATOM 671 N N . GLN A 1 84 ? 11.241 3.846 -16.896 1.00 94.62 84 GLN A N 1
ATOM 672 C CA . GLN A 1 84 ? 11.193 4.885 -17.918 1.00 94.62 84 GLN A CA 1
ATOM 673 C C . GLN A 1 84 ? 10.205 6.007 -17.552 1.00 94.62 84 GLN A C 1
ATOM 675 O O . GLN A 1 84 ? 9.089 5.728 -17.100 1.00 94.62 84 GLN A O 1
ATOM 680 N N . PRO A 1 85 ? 10.584 7.286 -17.730 1.00 95.00 85 PRO A N 1
ATOM 681 C CA . PRO A 1 85 ? 9.670 8.409 -17.574 1.00 95.00 85 PRO A CA 1
ATOM 682 C C . PRO A 1 85 ? 8.418 8.264 -18.439 1.00 95.00 85 PRO A C 1
ATOM 684 O O . PRO A 1 85 ? 8.507 8.087 -19.652 1.00 95.00 85 PRO A O 1
ATOM 687 N N . LEU A 1 86 ? 7.242 8.415 -17.828 1.00 93.38 86 LEU A N 1
ATOM 688 C CA . LEU A 1 86 ? 5.963 8.368 -18.533 1.00 93.38 86 LEU A CA 1
ATOM 689 C C . LEU A 1 86 ? 5.265 9.717 -18.435 1.00 93.38 86 LEU A C 1
ATOM 691 O O . LEU A 1 86 ? 4.484 9.978 -17.520 1.00 93.38 86 LEU A O 1
ATOM 695 N N . GLN A 1 87 ? 5.552 10.586 -19.401 1.00 94.38 87 GLN A N 1
ATOM 696 C CA . GLN A 1 87 ? 4.999 11.934 -19.424 1.00 94.38 87 GLN A CA 1
ATOM 697 C C . GLN A 1 87 ? 3.514 11.913 -19.810 1.00 94.38 87 GLN A C 1
ATOM 699 O O . GLN A 1 87 ? 3.117 11.358 -20.841 1.00 94.38 87 GLN A O 1
ATOM 704 N N . ARG A 1 88 ? 2.673 12.537 -18.983 1.00 91.12 88 ARG A N 1
ATOM 705 C CA . ARG A 1 88 ? 1.232 12.714 -19.215 1.00 91.12 88 ARG A CA 1
ATOM 706 C C . ARG A 1 88 ? 0.811 14.130 -18.851 1.00 91.12 88 ARG A C 1
ATOM 708 O O . ARG A 1 88 ? 1.370 14.745 -17.950 1.00 91.12 88 ARG A O 1
ATOM 715 N N . ARG A 1 89 ? -0.205 14.654 -19.540 1.00 90.75 89 ARG A N 1
ATOM 716 C CA . ARG A 1 89 ? -0.820 15.935 -19.175 1.00 90.75 89 ARG A CA 1
ATOM 717 C C . ARG A 1 89 ? -1.938 15.709 -18.167 1.00 90.75 89 ARG A C 1
ATOM 719 O O . ARG A 1 89 ? -2.891 14.991 -18.454 1.00 90.75 89 ARG A O 1
ATOM 726 N N . ARG A 1 90 ? -1.860 16.377 -17.020 1.00 84.81 90 ARG A N 1
ATOM 727 C CA . ARG A 1 90 ? -2.914 16.400 -16.002 1.00 84.81 90 ARG A CA 1
ATOM 728 C C . ARG A 1 90 ? -3.184 17.846 -15.614 1.00 84.81 90 ARG A C 1
ATOM 730 O O . ARG A 1 90 ? -2.281 18.539 -15.166 1.00 84.81 90 ARG A O 1
ATOM 737 N N . ARG A 1 91 ? -4.426 18.311 -15.807 1.00 88.19 91 ARG A N 1
ATOM 738 C CA . ARG A 1 91 ? -4.844 19.697 -15.496 1.00 88.19 91 ARG A CA 1
ATOM 739 C C . ARG A 1 91 ? -3.898 20.765 -16.084 1.00 88.19 91 ARG A C 1
ATOM 741 O O . ARG A 1 91 ? -3.558 21.734 -15.420 1.00 88.19 91 ARG A O 1
ATOM 748 N N . GLY A 1 92 ? -3.440 20.558 -17.320 1.00 89.81 92 GLY A N 1
ATOM 749 C CA . GLY A 1 92 ? -2.545 21.487 -18.023 1.00 89.81 92 GLY A CA 1
ATOM 750 C C . GLY A 1 92 ? -1.054 21.370 -17.678 1.00 89.81 92 GLY A C 1
ATOM 751 O O . GLY A 1 92 ? -0.245 21.981 -18.366 1.00 89.81 92 GLY A O 1
ATOM 752 N N . GLN A 1 93 ? -0.670 20.560 -16.688 1.00 91.50 93 GLN A N 1
ATOM 753 C CA . GLN A 1 93 ? 0.732 20.329 -16.325 1.00 91.50 93 GLN A CA 1
ATOM 754 C C . GLN A 1 93 ? 1.241 18.998 -16.879 1.00 91.50 93 GLN A C 1
ATOM 756 O O . GLN A 1 93 ? 0.496 18.015 -16.928 1.00 91.50 93 GLN A O 1
ATOM 761 N N . LEU A 1 94 ? 2.507 18.972 -17.300 1.00 93.25 94 LEU A N 1
ATOM 762 C CA . LEU A 1 94 ? 3.197 17.743 -17.680 1.00 93.25 94 LEU A CA 1
ATOM 763 C C . LEU A 1 94 ? 3.729 17.069 -16.413 1.00 93.25 94 LEU A C 1
ATOM 765 O O . LEU A 1 94 ? 4.441 17.698 -15.634 1.00 93.25 94 LEU A O 1
ATOM 769 N N . ILE A 1 95 ? 3.348 15.815 -16.203 1.00 94.25 95 ILE A N 1
ATOM 770 C CA . ILE A 1 95 ? 3.762 15.017 -15.053 1.00 94.25 95 ILE A CA 1
ATOM 771 C C . ILE A 1 95 ? 4.370 13.703 -15.526 1.00 94.25 95 ILE A C 1
ATOM 773 O O . ILE A 1 95 ? 3.868 13.083 -16.463 1.00 94.25 95 ILE A O 1
ATOM 777 N N . ASP A 1 96 ? 5.410 13.256 -14.832 1.00 94.81 96 ASP A N 1
ATOM 778 C CA . ASP A 1 96 ? 5.933 11.906 -14.983 1.00 94.81 96 ASP A CA 1
ATOM 779 C C . ASP A 1 96 ? 5.180 10.957 -14.053 1.00 94.81 96 ASP A C 1
ATOM 781 O O . ASP A 1 96 ? 5.359 10.972 -12.834 1.00 94.81 96 ASP A O 1
ATOM 785 N N . VAL A 1 97 ? 4.324 10.122 -14.629 1.00 93.75 97 VAL A N 1
ATOM 786 C CA . VAL A 1 97 ? 3.496 9.176 -13.874 1.00 93.75 97 VAL A CA 1
ATOM 787 C C . VAL A 1 97 ? 4.342 8.072 -13.231 1.00 93.75 97 VAL A C 1
ATOM 789 O O . VAL A 1 97 ? 4.002 7.586 -12.151 1.00 93.75 97 VAL A O 1
ATOM 792 N N . ASN A 1 98 ? 5.472 7.715 -13.841 1.00 95.31 98 ASN A N 1
ATOM 793 C CA . ASN A 1 98 ? 6.368 6.678 -13.335 1.00 95.31 98 ASN A CA 1
ATOM 794 C C . ASN A 1 98 ? 7.362 7.195 -12.292 1.00 95.31 98 ASN A C 1
ATOM 796 O O . ASN A 1 98 ? 8.057 6.392 -11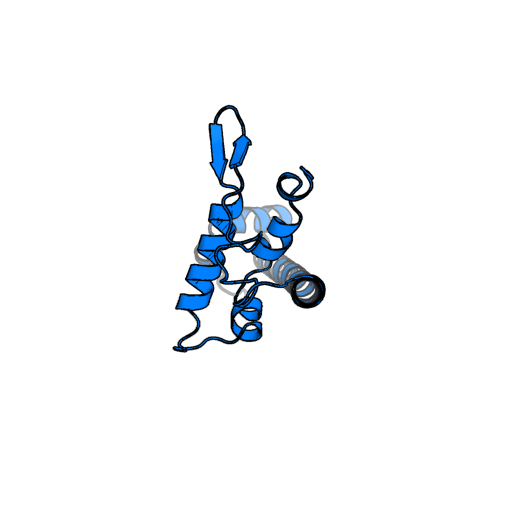.673 1.00 95.31 98 ASN A O 1
ATOM 800 N N . ALA A 1 99 ? 7.391 8.502 -12.009 1.00 95.81 99 ALA A N 1
ATOM 801 C CA . ALA A 1 99 ? 8.159 9.024 -10.879 1.00 95.81 99 ALA A CA 1
ATOM 802 C C . ALA A 1 99 ? 7.786 8.316 -9.570 1.00 95.81 99 ALA A C 1
ATOM 804 O O . ALA A 1 99 ? 8.667 7.948 -8.798 1.00 95.81 99 ALA A O 1
ATOM 805 N N . ARG A 1 100 ? 6.493 8.027 -9.377 1.00 94.94 100 ARG A N 1
ATOM 806 C CA . ARG A 1 100 ? 6.006 7.273 -8.219 1.00 94.94 100 ARG A CA 1
ATOM 807 C C . ARG A 1 100 ? 6.562 5.849 -8.170 1.00 94.94 100 ARG A C 1
ATOM 809 O O . ARG A 1 100 ? 6.973 5.414 -7.100 1.00 94.94 100 ARG A O 1
ATOM 816 N N . ASN A 1 101 ? 6.610 5.155 -9.308 1.00 96.00 101 ASN A N 1
ATOM 817 C CA . ASN A 1 101 ? 7.160 3.800 -9.387 1.00 96.00 101 ASN A CA 1
ATOM 818 C C . ASN A 1 101 ? 8.619 3.787 -8.941 1.00 96.00 101 ASN A C 1
ATOM 820 O O . ASN A 1 101 ? 8.991 3.004 -8.071 1.00 96.00 101 ASN A O 1
ATOM 824 N N . ARG A 1 102 ? 9.419 4.716 -9.471 1.00 96.44 102 ARG A N 1
ATOM 825 C CA . ARG A 1 102 ? 10.834 4.843 -9.113 1.00 96.44 102 ARG A CA 1
ATOM 826 C C . ARG A 1 102 ? 11.038 5.156 -7.638 1.00 96.44 102 ARG A C 1
ATOM 828 O O . ARG A 1 102 ? 11.894 4.539 -7.013 1.00 96.44 102 ARG A O 1
ATOM 835 N N . THR A 1 103 ? 10.239 6.058 -7.066 1.00 96.56 103 THR A N 1
ATOM 836 C CA . THR A 1 103 ? 10.277 6.343 -5.624 1.00 96.56 103 THR A CA 1
ATOM 837 C C . THR A 1 103 ? 9.965 5.092 -4.806 1.00 96.56 103 THR A C 1
ATOM 839 O O . THR A 1 103 ? 10.762 4.727 -3.949 1.00 96.56 103 THR A O 1
ATOM 842 N N . SER A 1 104 ? 8.872 4.380 -5.104 1.00 96.75 104 SER A N 1
ATOM 843 C CA . SER A 1 104 ? 8.502 3.166 -4.362 1.00 96.75 104 SER A CA 1
ATOM 844 C C . SER A 1 104 ? 9.554 2.059 -4.470 1.00 96.75 104 SER A C 1
ATOM 846 O O . SER A 1 104 ? 9.860 1.420 -3.465 1.00 96.75 104 SER A O 1
ATOM 848 N N . ILE A 1 105 ? 10.149 1.861 -5.652 1.00 96.06 105 ILE A N 1
ATOM 849 C CA . ILE A 1 105 ? 11.231 0.887 -5.859 1.00 96.06 105 ILE A CA 1
ATOM 850 C C . ILE A 1 105 ? 12.489 1.309 -5.090 1.00 96.06 105 ILE A C 1
ATOM 852 O O . ILE A 1 105 ? 13.091 0.485 -4.408 1.00 96.06 105 ILE A O 1
ATOM 856 N N . SER A 1 106 ? 12.868 2.589 -5.129 1.00 95.12 106 SER A N 1
ATOM 857 C CA . SER A 1 106 ? 14.018 3.106 -4.375 1.00 95.12 106 SER A CA 1
ATOM 858 C C . SER A 1 106 ? 13.840 2.943 -2.862 1.00 95.12 106 SER A C 1
ATOM 860 O O . SER A 1 106 ? 14.781 2.575 -2.159 1.00 95.12 106 SER A O 1
ATOM 862 N N . GLU A 1 107 ? 12.642 3.209 -2.346 1.00 95.81 107 GLU A N 1
ATOM 863 C CA . GLU A 1 107 ? 12.325 3.030 -0.929 1.00 95.81 107 GLU A CA 1
ATOM 864 C C . GLU A 1 107 ? 12.345 1.550 -0.530 1.00 95.81 107 GLU A C 1
ATOM 866 O O . GLU A 1 107 ? 12.904 1.212 0.511 1.00 95.81 107 GLU A O 1
ATOM 871 N N . ALA A 1 108 ? 11.793 0.664 -1.366 1.00 96.12 108 ALA A N 1
ATOM 872 C CA . ALA A 1 108 ? 11.858 -0.783 -1.165 1.00 96.12 108 ALA A CA 1
ATOM 873 C C . ALA A 1 108 ? 13.311 -1.273 -1.110 1.00 96.12 108 ALA A C 1
ATOM 875 O O . ALA A 1 108 ? 13.702 -1.941 -0.159 1.00 96.12 108 ALA A O 1
ATOM 876 N N . LEU A 1 109 ? 14.148 -0.859 -2.065 1.00 94.75 109 LEU A N 1
ATOM 877 C CA . LEU A 1 109 ? 15.578 -1.182 -2.073 1.00 94.75 109 LEU A CA 1
ATOM 878 C C . LEU A 1 109 ? 16.306 -0.670 -0.825 1.00 94.75 109 LEU A C 1
ATOM 880 O O . LEU A 1 109 ? 17.225 -1.325 -0.352 1.00 94.75 109 LEU A O 1
ATOM 884 N N . THR A 1 110 ? 15.886 0.471 -0.273 1.00 94.75 110 THR A N 1
ATOM 885 C CA . THR A 1 110 ? 16.458 1.017 0.968 1.00 94.75 110 THR A CA 1
ATOM 886 C C . THR A 1 110 ? 16.045 0.200 2.196 1.00 94.75 110 THR A C 1
ATOM 888 O O . THR A 1 110 ? 16.853 0.018 3.104 1.00 94.75 110 THR A O 1
ATOM 891 N N . ARG A 1 111 ? 14.805 -0.313 2.234 1.00 94.75 111 ARG A N 1
ATOM 892 C CA . ARG A 1 111 ? 14.322 -1.201 3.309 1.00 94.75 111 ARG A CA 1
ATOM 893 C C . ARG A 1 111 ? 14.983 -2.575 3.269 1.00 94.75 111 ARG A C 1
ATOM 895 O O . ARG A 1 111 ? 15.185 -3.199 4.313 1.00 94.75 111 ARG A O 1
ATOM 902 N N . ILE A 1 112 ? 15.348 -3.039 2.077 1.00 94.50 112 ILE A N 1
ATOM 903 C CA . ILE A 1 112 ? 16.081 -4.287 1.905 1.00 94.50 112 ILE A CA 1
ATOM 904 C C . ILE A 1 112 ? 17.539 -4.040 2.284 1.00 94.50 112 ILE A C 1
ATOM 906 O O . ILE A 1 112 ? 18.335 -3.528 1.505 1.00 94.50 112 ILE A O 1
ATOM 910 N N . HIS A 1 113 ? 17.925 -4.464 3.484 1.00 89.25 113 HIS A N 1
ATOM 911 C CA . HIS A 1 113 ? 19.303 -4.390 3.976 1.00 89.25 113 HIS A CA 1
ATOM 912 C C . HIS A 1 113 ? 20.235 -5.427 3.302 1.00 89.25 113 HIS A C 1
ATOM 914 O O . HIS A 1 113 ? 20.975 -6.146 3.972 1.00 89.25 113 HIS A O 1
ATOM 920 N N . SER A 1 114 ? 20.197 -5.531 1.969 1.00 91.19 114 SER A N 1
ATOM 921 C CA . SER A 1 114 ? 21.038 -6.410 1.151 1.00 91.19 114 SER A CA 1
ATOM 922 C C . SER A 1 114 ? 21.793 -5.602 0.101 1.00 91.19 114 SER A C 1
ATOM 924 O O . SER A 1 114 ? 21.236 -4.719 -0.543 1.00 91.19 114 SER A O 1
ATOM 926 N N . LYS A 1 115 ? 23.065 -5.948 -0.131 1.00 85.69 115 LYS A N 1
ATOM 927 C CA . LYS A 1 115 ? 23.873 -5.352 -1.213 1.00 85.69 115 LYS A CA 1
ATOM 928 C C . LYS A 1 115 ? 23.433 -5.815 -2.604 1.00 85.69 115 LYS A C 1
ATOM 930 O O . LYS A 1 115 ? 23.739 -5.151 -3.588 1.00 85.69 115 LYS A O 1
ATOM 935 N N . GLN A 1 116 ? 22.771 -6.967 -2.681 1.00 87.81 116 GLN A N 1
ATOM 936 C CA . GLN A 1 116 ? 22.258 -7.563 -3.913 1.00 87.81 116 GLN A CA 1
ATOM 937 C C . GLN A 1 116 ? 20.849 -8.100 -3.631 1.00 87.81 116 GLN A C 1
ATOM 939 O O . GLN A 1 116 ? 20.688 -9.283 -3.329 1.00 87.81 116 GLN A O 1
ATOM 944 N N . PRO A 1 117 ? 19.835 -7.221 -3.611 1.00 91.44 117 PRO A N 1
ATOM 945 C CA . PRO A 1 117 ? 18.457 -7.635 -3.396 1.00 91.44 117 PRO A CA 1
ATOM 946 C C . PRO A 1 117 ? 17.974 -8.497 -4.566 1.00 91.44 117 PRO A C 1
ATOM 948 O O . PRO A 1 117 ? 18.229 -8.184 -5.732 1.00 91.44 117 PRO A O 1
ATOM 951 N N . THR A 1 118 ? 17.270 -9.585 -4.262 1.00 93.44 118 THR A N 1
ATOM 952 C CA . THR A 1 118 ? 16.625 -10.404 -5.293 1.00 93.44 118 THR A CA 1
ATOM 953 C C . THR A 1 118 ? 15.363 -9.714 -5.809 1.00 93.44 118 THR A C 1
ATOM 955 O O . THR A 1 118 ? 14.771 -8.874 -5.130 1.00 93.44 118 THR A O 1
ATOM 958 N N . LEU A 1 119 ? 14.912 -10.088 -7.009 1.00 93.88 119 LEU A N 1
ATOM 959 C CA . LEU A 1 119 ? 13.658 -9.578 -7.570 1.00 93.88 119 LEU A CA 1
ATOM 960 C C . LEU A 1 119 ? 12.468 -9.838 -6.631 1.00 93.88 119 LEU A C 1
ATOM 962 O O . LEU A 1 119 ? 11.696 -8.922 -6.357 1.00 93.88 119 LEU A O 1
ATOM 966 N N . ASP A 1 120 ? 12.369 -11.044 -6.072 1.00 93.75 120 ASP A N 1
ATOM 967 C CA . ASP A 1 120 ? 11.283 -11.406 -5.155 1.00 93.75 120 ASP A CA 1
ATOM 968 C C . ASP A 1 120 ? 11.298 -10.575 -3.866 1.00 93.75 120 ASP A C 1
ATOM 970 O O . ASP A 1 120 ? 10.237 -10.199 -3.371 1.00 93.75 120 ASP A O 1
ATOM 974 N N . GLN A 1 121 ? 12.485 -10.227 -3.349 1.00 94.81 121 GLN A N 1
ATOM 975 C CA . GLN A 1 121 ? 12.606 -9.321 -2.202 1.00 94.81 121 GLN A CA 1
ATOM 976 C C . GLN A 1 121 ? 12.067 -7.929 -2.538 1.00 94.81 121 GLN A C 1
ATOM 978 O O . GLN A 1 121 ? 11.296 -7.371 -1.763 1.00 94.81 121 GLN A O 1
ATOM 983 N N . VAL A 1 122 ? 12.420 -7.385 -3.707 1.00 95.62 122 VAL A N 1
ATOM 984 C CA . VAL A 1 122 ? 11.923 -6.071 -4.147 1.00 95.62 122 VAL A CA 1
ATOM 985 C C . VAL A 1 122 ? 10.408 -6.094 -4.334 1.00 95.62 122 VAL A C 1
ATOM 987 O O . VAL A 1 122 ? 9.724 -5.198 -3.853 1.00 95.62 122 VAL A O 1
ATOM 990 N N . ILE A 1 123 ? 9.867 -7.130 -4.978 1.00 95.69 123 ILE A N 1
ATOM 991 C CA . ILE A 1 123 ? 8.422 -7.291 -5.195 1.00 95.69 123 ILE A CA 1
ATOM 992 C C . ILE A 1 123 ? 7.664 -7.388 -3.873 1.00 95.69 123 ILE A C 1
ATOM 994 O O . ILE A 1 123 ? 6.597 -6.792 -3.736 1.00 95.69 123 ILE A O 1
ATOM 998 N N . ALA A 1 124 ? 8.195 -8.134 -2.904 1.00 95.19 124 ALA A N 1
ATOM 999 C CA . ALA A 1 124 ? 7.552 -8.311 -1.608 1.00 95.19 124 ALA A CA 1
ATOM 1000 C C . ALA A 1 124 ? 7.505 -7.020 -0.774 1.00 95.19 124 ALA A C 1
ATOM 1002 O O . ALA A 1 124 ? 6.611 -6.875 0.053 1.00 95.19 124 ALA A O 1
ATOM 1003 N N . GLU A 1 125 ? 8.429 -6.089 -1.012 1.00 95.94 125 GLU A N 1
ATOM 1004 C CA . GLU A 1 125 ? 8.537 -4.807 -0.306 1.00 95.94 125 GLU A CA 1
ATOM 1005 C C . GLU A 1 125 ? 7.697 -3.680 -0.922 1.00 95.94 125 GLU A C 1
ATOM 1007 O O . GLU A 1 125 ? 7.632 -2.579 -0.365 1.00 95.94 125 GLU A O 1
ATOM 1012 N N . LEU A 1 126 ? 7.067 -3.909 -2.077 1.00 96.81 126 LEU A N 1
ATOM 1013 C CA . LEU A 1 126 ? 6.226 -2.914 -2.739 1.00 96.81 126 LEU A CA 1
ATOM 1014 C C . LEU A 1 126 ? 4.780 -2.990 -2.230 1.00 96.81 126 LEU A C 1
ATOM 1016 O O . LEU A 1 126 ? 4.187 -4.068 -2.270 1.00 96.81 126 LEU A O 1
ATOM 1020 N N . PRO A 1 127 ? 4.177 -1.855 -1.827 1.00 94.75 127 PRO A N 1
ATOM 1021 C CA . PRO A 1 127 ? 2.828 -1.841 -1.269 1.00 94.75 127 PRO A CA 1
ATOM 1022 C C . PRO A 1 127 ? 1.756 -2.040 -2.347 1.00 94.75 127 PRO A C 1
ATOM 1024 O O . PRO A 1 127 ? 1.956 -1.654 -3.501 1.00 94.75 127 PRO A O 1
ATOM 1027 N N . PHE A 1 128 ? 0.554 -2.469 -1.949 1.00 94.88 128 PHE A N 1
ATOM 1028 C CA . PHE A 1 128 ? -0.624 -2.598 -2.824 1.00 94.88 128 PHE A CA 1
ATOM 1029 C C . PHE A 1 128 ? -0.843 -1.407 -3.772 1.00 94.88 128 PHE A C 1
ATOM 1031 O O . PHE A 1 128 ? -1.179 -1.564 -4.948 1.00 94.88 128 PHE A O 1
ATOM 1038 N N . GLY A 1 129 ? -0.602 -0.190 -3.275 1.00 94.19 129 GLY A N 1
ATOM 1039 C CA . GLY A 1 129 ? -0.744 1.042 -4.047 1.00 94.19 129 GLY A CA 1
ATOM 1040 C C . GLY A 1 129 ? 0.151 1.129 -5.291 1.00 94.19 129 GLY A C 1
ATOM 1041 O O . GLY A 1 129 ? -0.247 1.802 -6.242 1.00 94.19 129 GLY A O 1
ATOM 1042 N N . PHE A 1 130 ? 1.309 0.458 -5.302 1.00 96.25 130 PHE A N 1
ATOM 1043 C CA . PHE A 1 130 ? 2.184 0.332 -6.474 1.00 96.25 130 PHE A CA 1
ATOM 1044 C C . PHE A 1 130 ? 1.507 -0.510 -7.559 1.00 96.25 130 PHE A C 1
ATOM 1046 O O . PHE A 1 130 ? 1.365 -0.067 -8.695 1.00 96.25 130 PHE A O 1
ATOM 1053 N N . TRP A 1 131 ? 0.998 -1.686 -7.192 1.00 95.31 131 TRP A N 1
ATOM 1054 C CA . TRP A 1 131 ? 0.350 -2.612 -8.122 1.00 95.31 131 TRP A CA 1
ATOM 1055 C C . TRP A 1 131 ? -0.937 -2.036 -8.717 1.00 95.31 131 TRP A C 1
ATOM 1057 O O . TRP A 1 131 ? -1.163 -2.127 -9.918 1.00 95.31 131 TRP A O 1
ATOM 1067 N N . ARG A 1 132 ? -1.738 -1.343 -7.901 1.00 93.94 132 ARG A N 1
ATOM 1068 C CA . ARG A 1 132 ? -2.908 -0.585 -8.374 1.00 93.94 132 ARG A CA 1
ATOM 1069 C C . ARG A 1 132 ? -2.518 0.582 -9.292 1.00 93.94 132 ARG A C 1
ATOM 1071 O O . ARG A 1 132 ? -3.264 0.938 -10.194 1.00 93.94 132 ARG A O 1
ATOM 1078 N N . HIS A 1 133 ? -1.366 1.215 -9.068 1.00 93.19 133 HIS A N 1
ATOM 1079 C CA . HIS A 1 133 ? -0.875 2.288 -9.946 1.00 93.19 133 HIS A CA 1
ATOM 1080 C C . HIS A 1 133 ? -0.449 1.761 -11.317 1.00 93.19 133 HIS A C 1
ATOM 1082 O O . HIS A 1 133 ? -0.665 2.435 -12.315 1.00 93.19 133 HIS A O 1
ATOM 1088 N N . MET A 1 134 ? 0.080 0.540 -11.383 1.00 91.94 134 MET A N 1
ATOM 1089 C CA . MET A 1 134 ? 0.421 -0.128 -12.645 1.00 91.94 134 MET A CA 1
ATOM 1090 C C . MET A 1 134 ? -0.794 -0.400 -13.548 1.00 91.94 134 MET A C 1
ATOM 1092 O O . MET A 1 134 ? -0.620 -0.620 -14.743 1.00 91.94 134 MET A O 1
ATOM 1096 N N . THR A 1 135 ? -2.009 -0.366 -12.994 1.00 90.50 135 THR A N 1
ATOM 1097 C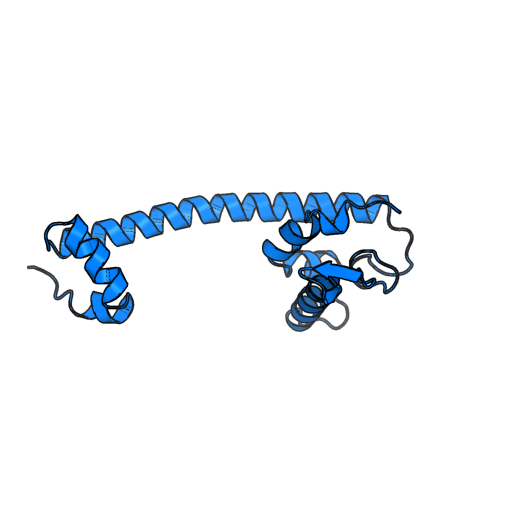 CA . THR A 1 135 ? -3.275 -0.502 -13.734 1.00 90.50 135 THR A CA 1
ATOM 1098 C C . THR A 1 135 ? -3.952 0.839 -14.029 1.00 90.50 135 THR A C 1
ATOM 1100 O O . THR A 1 135 ? -5.098 0.862 -14.466 1.00 90.50 135 THR A O 1
ATOM 1103 N N . ASP A 1 136 ? -3.307 1.974 -13.742 1.00 91.00 136 ASP A N 1
ATOM 1104 C CA . ASP A 1 136 ? -3.900 3.274 -14.045 1.00 91.00 136 ASP A CA 1
ATOM 1105 C C . ASP A 1 136 ? -3.978 3.480 -15.570 1.00 91.00 136 ASP A C 1
ATOM 1107 O O . ASP A 1 136 ? -3.046 3.169 -16.309 1.00 91.00 136 ASP A O 1
ATOM 1111 N N . ALA A 1 137 ? -5.054 4.109 -16.057 1.00 88.38 137 ALA A N 1
ATOM 1112 C CA . ALA A 1 137 ? -5.273 4.367 -17.491 1.00 88.38 137 ALA A CA 1
ATOM 1113 C C . ALA A 1 137 ? -4.130 5.152 -18.177 1.00 88.38 137 ALA A C 1
ATOM 1115 O O . ALA A 1 137 ? -4.016 5.196 -19.403 1.00 88.38 137 ALA A O 1
ATOM 1116 N N . ALA A 1 138 ? -3.256 5.793 -17.396 1.00 86.75 138 ALA A N 1
ATOM 1117 C CA . ALA A 1 138 ? -2.039 6.414 -17.904 1.00 86.75 138 ALA A CA 1
ATOM 1118 C C . ALA A 1 138 ? -1.104 5.407 -18.601 1.00 86.75 138 ALA A C 1
ATOM 1120 O O . ALA A 1 138 ? -0.419 5.801 -19.554 1.00 86.75 138 ALA A O 1
ATOM 1121 N N . HIS A 1 139 ? -1.105 4.150 -18.154 1.00 86.75 139 HIS A N 1
ATOM 1122 C CA . HIS A 1 139 ? -0.277 3.044 -18.638 1.00 86.75 139 HIS A CA 1
ATOM 1123 C C . HIS A 1 139 ? -0.916 2.260 -19.791 1.00 86.75 139 HIS A C 1
ATOM 1125 O O . HIS A 1 139 ? -0.209 1.546 -20.488 1.00 86.75 139 HIS A O 1
ATOM 1131 N N . GLU A 1 140 ? -2.216 2.438 -20.046 1.00 83.38 140 GLU A N 1
ATOM 1132 C CA . GLU A 1 140 ? -2.944 1.730 -21.113 1.00 83.38 140 GLU A CA 1
ATOM 1133 C C . GLU A 1 140 ? -2.714 2.319 -22.509 1.00 83.38 140 GLU A C 1
ATOM 1135 O O . GLU A 1 140 ? -2.922 1.638 -23.511 1.00 83.38 140 GLU A O 1
ATOM 1140 N N . LYS A 1 141 ? -2.291 3.588 -22.610 1.00 63.75 141 LYS A N 1
ATOM 1141 C CA . LYS A 1 141 ? -2.066 4.210 -23.920 1.00 63.75 141 LYS A CA 1
ATOM 1142 C C . LYS A 1 141 ? -0.823 3.643 -24.598 1.00 63.75 141 LYS A C 1
ATOM 1144 O O . LYS A 1 141 ? 0.295 4.099 -24.352 1.00 63.75 141 LYS A O 1
ATOM 1149 N N . THR A 1 142 ? -1.093 2.688 -25.478 1.00 52.88 142 THR A N 1
ATOM 1150 C CA . THR A 1 142 ? -0.242 2.212 -26.563 1.00 52.88 142 THR A CA 1
ATOM 1151 C C . THR A 1 142 ? 0.203 3.386 -27.437 1.00 52.88 142 THR A C 1
ATOM 1153 O O . THR A 1 142 ? -0.563 4.328 -27.661 1.00 52.88 142 THR A O 1
ATOM 1156 N N . VAL A 1 143 ? 1.468 3.320 -27.855 1.00 47.78 143 VAL A N 1
ATOM 1157 C CA . VAL A 1 143 ? 2.092 4.156 -28.892 1.00 47.78 143 VAL A CA 1
ATOM 1158 C C . VAL A 1 143 ? 1.215 4.217 -30.140 1.00 47.78 143 VAL A C 1
ATOM 1160 O O . VAL A 1 143 ? 0.668 3.155 -30.509 1.00 47.78 143 VAL A O 1
#

Sequence (143 aa):
MSADLKWVASWLSPARWQAYLDYCDGHQERSLALYEWNLDLAGAVLHDVAHVEVAIRNAFNQVFIAHWEGTQSWMVDASSPVQQPLQRRRRGQLIDVNARNRTSISEALTRIHSKQPTLDQVIAELPFGFWRHMTDAAHEKTV

Organism: NCBI:txid2052

=== Feature glossary ===
A reading guide for the features in this record.

Start from the sequence.

  · This is the polypeptide sequence — one letter per residue, N-terminus first. Length ranges from a few dozen residues for small domains to over a thousand for large multi-domain proteins.

Fold it, and you get atomic coordinates and the backbone conformation that goes with them.

  · Structure coordinates are given as an mmCIF _atom_site loop: one row per atom with element, residue name, chain id, sequence number, and x/y/z position in Å. Only the four main-chain atoms per residue are included here; side chains are omitted to keep the record compact.

  · Backbone dihedral angles. Every residue except chain termini has a φ (preceding-C → N → Cα → C) and a ψ (N → Cα → C → next-N). They are reported in degrees following the IUPAC sign convention. Secondary structure is essentially a statement about which (φ, ψ) basin each residue occupies.

  · The SS8 string is DSSP's per-residue secondary-structure call. α-helix (H) means an i→i+4 H-bond ladder; β-strand (E) means the residue participates in a β-sheet; 3₁₀ (G) and π (I) are tighter and wider helice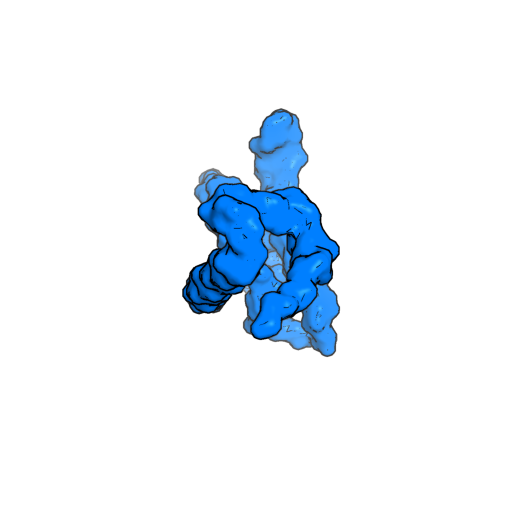s; T/S are turns/bends; '-' is loop.

  · SS3 is a coarse helix/strand/coil call (letters a/b/c) made by the P-SEA algorithm from inter-Cα distances and dihedrals. It is less detailed than DSSP but needs only Cα positions.

Summarize the fold with a handful of shape descriptors and a per-residue structural alphabet.

  · Radius of gyration (Rg) is the root-mean-square distance of Cα atoms from their centroid — a single number for overall size and compactness. A globular domain of N residues has Rg ≈ 2.2·N^0.38 Å; an extended or disordered chain has a much larger Rg. The Cα contact count is the number of residue pairs whose Cα atoms are within 8 Å and are more than four positions apart in sequence — a standard proxy for tertiary packing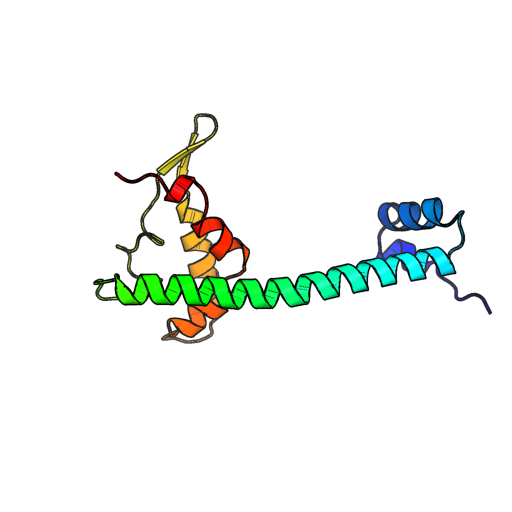 density. The bounding box is the smallest axis-aligned box enclosing all Cα atoms.

  · The Foldseek 3Di string encodes local tertiary geometry as a 20-letter alphabet — one character per residue — derived from the relative positions of nearby Cα atoms. Unlike the amino-acid sequence, 3Di is a direct function of the 3D structure, so two proteins with the same fold have similar 3Di strings even at low sequence identity.

  · Solvent-accessible surface area (SASA) is the area in Å² traced out by the centre of a 1.4 Å probe sphere (a water molecule) rolled over the protein's van der Waals surface (Shrake–Rupley / Lee–Richards construction). Buried residues have near-zero SASA; fully exposed residues can exceed 200 Å². The total SASA scales roughly with the number of surface residues.

Ask how reliable the model is.

  · pLDDT (predicted Local Distance Difference Test) is AlphaFold's per-residue confidence score, ranging from 0 to 100. Values above 90 indicate high confidence (typically well-packed cores); 70–90 is confident; 50–70 low confidence; below 50 usually means the region is disordered or the prediction is unreliable there. AlphaFold stores pLDDT in the mmCIF B-factor column.

  · B-factor (Debye–Waller factor) reflects atomic displacement in the crystal lattice. It is an experimental observable (units Å²), not a prediction; low values mean the atom is pinned down, high values mean it moves or is heterogeneous across the crystal.

  · Predicted Aligned Error (PAE) is an AlphaFold confidence matrix: entry (i, j) is the expected error in the position of residue j, in ångströms, when the prediction is superimposed on the true structure at residue i. Low PAE within a block of residues means that block is internally rigid and well-predicted; high PAE between two blocks means their relative placement is uncertain even if each block individually is confident.

Place it in context: what it resembles, what it is annotated as, and how it looks.

  · Nearest PDB neighbors are the top structural matches found by Foldseek when searching this structure against the entire Protein Data Bank. Each hit reports a TM-score (0 to 1; >0.5 almost always implies the same fold) and an E-value. These are *structural* homologs — they may share no detectable sequence similarity.

  · Functional annotations link the protein to curated databases. InterPro entries identify conserved domains and families by matching the sequence against member-database signatures (Pfam, PROSITE, CDD, …). Gene Ontology (GO) terms describe molecular function, biological process, and cellular component in a controlled vocabulary. CATH places the structure in a hierarchical fold classification (Class/Architecture/Topology/Homologous-superfamily). The organism is the source species.

  · Three diagnostic plots accompany the record. The Cα contact map visualizes the tertiary structure as a 2D adjacency matrix (8 Å cutoff, sequence-local contacts suppressed). The Ramachandran plot shows the distribution of backbone (φ, ψ) torsions, with points in the α and β basins reflecting secondary structure content. The PAE plot shows AlphaFold's inter-residue confidence as a color matrix.

  · Six rendered views show the 3D structure from the faces of a cube — i.e. along ±x, ±y, ±z. Rendering representation is drawn randomly per protein from cartoon (secondary-structure ribbons), sticks (backbone bonds), or molecular surface; coloring is either N→C rainbow (blue at the N-terminus through red at the C-terminus) or one color per chain.